Protein AF-A0A0S2I1F6-F1 (afdb_monomer)

Radius of gyration: 15.64 Å; Cα contacts (8 Å, |Δi|>4): 16; chains: 1; bounding box: 38×22×51 Å

Secondary structure (DSSP, 8-state):
---HHHHHHHHHHHHHHHHHHHHTTTSPP-TTSPPP--PPPSS-HHHHHHHHHHHHHTTTT--

Structure (mmCIF, N/CA/C/O backbone):
data_AF-A0A0S2I1F6-F1
#
_entry.id   AF-A0A0S2I1F6-F1
#
loop_
_atom_site.group_PDB
_atom_site.id
_atom_site.type_symbol
_atom_site.label_atom_id
_atom_site.label_alt_id
_atom_site.label_comp_id
_atom_site.label_asym_id
_atom_site.label_entity_id
_atom_site.label_seq_id
_atom_site.pdbx_PDB_ins_code
_atom_site.Cartn_x
_atom_site.Cartn_y
_atom_site.Cartn_z
_atom_site.occupancy
_atom_site.B_iso_or_equiv
_atom_site.auth_seq_id
_atom_site.auth_comp_id
_atom_site.auth_asym_id
_atom_site.auth_atom_id
_atom_site.pdbx_PDB_model_num
ATOM 1 N N . MET A 1 1 ? -1.166 1.894 -23.290 1.00 60.16 1 MET A N 1
ATOM 2 C CA . MET A 1 1 ? -0.223 1.011 -22.575 1.00 60.16 1 MET A CA 1
ATOM 3 C C . MET A 1 1 ? -0.106 1.583 -21.177 1.00 60.16 1 MET A C 1
ATOM 5 O O . MET A 1 1 ? 0.203 2.763 -21.078 1.00 60.16 1 MET A O 1
ATOM 9 N N . VAL A 1 2 ? -0.505 0.836 -20.150 1.00 74.75 2 VAL A N 1
ATOM 10 C CA . VAL A 1 2 ? -0.452 1.310 -18.758 1.00 74.75 2 VAL A CA 1
ATOM 11 C C . VAL A 1 2 ? 1.013 1.277 -18.308 1.00 74.75 2 VAL A C 1
ATOM 13 O O . VAL A 1 2 ? 1.744 0.360 -18.679 1.00 74.75 2 VAL A O 1
ATOM 16 N N . ASP A 1 3 ? 1.477 2.313 -17.609 1.00 91.50 3 ASP A N 1
ATOM 17 C CA . ASP A 1 3 ? 2.838 2.350 -17.064 1.00 91.50 3 ASP A CA 1
ATOM 18 C C . ASP A 1 3 ? 2.964 1.299 -15.947 1.00 91.50 3 ASP A C 1
ATOM 20 O O . ASP A 1 3 ? 2.048 1.135 -15.143 1.00 91.50 3 ASP A O 1
ATOM 24 N N . LYS A 1 4 ? 4.110 0.615 -15.853 1.00 92.12 4 LYS A N 1
ATOM 25 C CA . LYS A 1 4 ? 4.402 -0.334 -14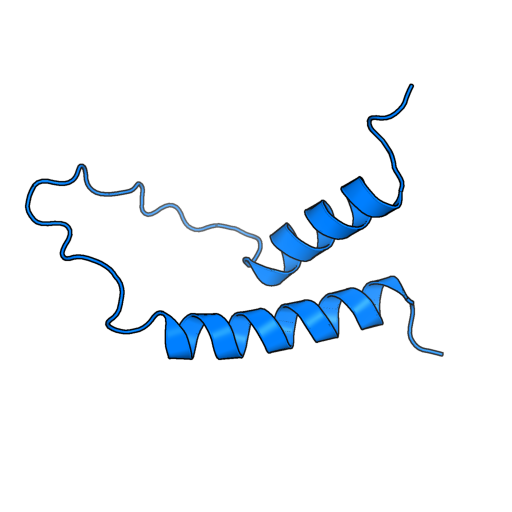.765 1.00 92.12 4 LYS A CA 1
ATOM 26 C C . LYS A 1 4 ? 4.246 0.302 -13.383 1.00 92.12 4 LYS A C 1
ATOM 28 O O . LYS A 1 4 ? 3.854 -0.375 -12.439 1.00 92.12 4 LYS A O 1
ATOM 33 N N . ILE A 1 5 ? 4.560 1.592 -13.250 1.00 94.00 5 ILE A N 1
ATOM 34 C CA . ILE A 1 5 ? 4.348 2.340 -12.005 1.00 94.00 5 ILE A CA 1
ATOM 35 C C . ILE A 1 5 ? 2.854 2.436 -11.691 1.00 94.00 5 ILE A C 1
ATOM 37 O O . ILE A 1 5 ? 2.457 2.222 -10.550 1.00 94.00 5 ILE A O 1
ATOM 41 N N . THR A 1 6 ? 2.027 2.714 -12.699 1.00 95.69 6 THR A N 1
ATOM 42 C CA . THR A 1 6 ? 0.570 2.771 -12.546 1.00 95.69 6 THR A CA 1
ATOM 43 C C . THR A 1 6 ? -0.006 1.405 -12.185 1.00 95.69 6 THR A C 1
ATOM 45 O O . THR A 1 6 ? -0.857 1.337 -11.308 1.00 95.69 6 THR A O 1
ATOM 48 N N . GLU A 1 7 ? 0.484 0.315 -12.781 1.00 96.00 7 GLU A N 1
ATOM 49 C CA . GLU A 1 7 ? 0.066 -1.046 -12.407 1.00 96.00 7 GLU A CA 1
ATOM 50 C C . GLU A 1 7 ? 0.382 -1.358 -10.937 1.00 96.00 7 GLU A C 1
ATOM 52 O O . GLU A 1 7 ? -0.485 -1.842 -10.210 1.00 96.00 7 GLU A O 1
ATOM 57 N N . ILE A 1 8 ? 1.594 -1.028 -10.475 1.00 96.25 8 ILE A N 1
ATOM 58 C CA . ILE A 1 8 ? 1.993 -1.198 -9.069 1.00 96.25 8 ILE A CA 1
ATOM 59 C C . ILE A 1 8 ? 1.105 -0.354 -8.147 1.00 96.25 8 ILE A C 1
ATOM 61 O O . ILE A 1 8 ? 0.635 -0.865 -7.133 1.00 96.25 8 ILE A O 1
ATOM 65 N N . PHE A 1 9 ? 0.850 0.907 -8.506 1.00 96.88 9 PHE A N 1
ATOM 66 C CA . PHE A 1 9 ? -0.022 1.783 -7.726 1.00 96.88 9 PHE A CA 1
ATOM 67 C C . PHE A 1 9 ? -1.440 1.215 -7.615 1.00 96.88 9 PHE A C 1
ATOM 69 O O . PHE A 1 9 ? -1.958 1.137 -6.509 1.00 96.88 9 PHE A O 1
ATOM 76 N N . 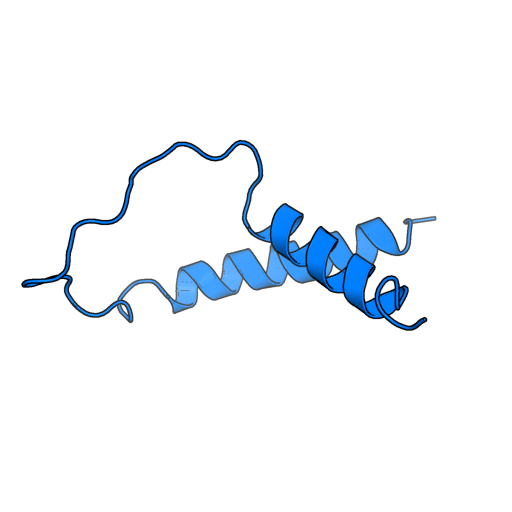CYS A 1 10 ? -2.048 0.760 -8.716 1.00 96.81 10 CYS A N 1
ATOM 77 C CA . CYS A 1 10 ? -3.396 0.184 -8.689 1.00 96.81 10 CYS A CA 1
ATOM 78 C C . CYS A 1 10 ? -3.483 -1.050 -7.780 1.00 96.81 10 CYS A C 1
ATOM 80 O O . CYS A 1 10 ? -4.425 -1.169 -7.002 1.00 96.81 10 CYS A O 1
ATOM 82 N N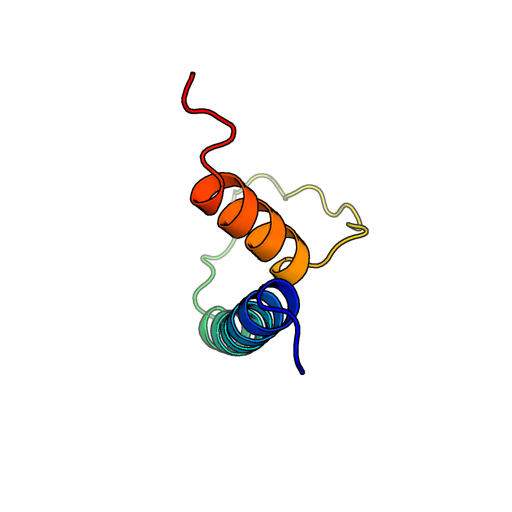 . LEU A 1 11 ? -2.483 -1.938 -7.826 1.00 97.25 11 LEU A N 1
ATOM 83 C CA . LEU A 1 11 ? -2.431 -3.108 -6.941 1.00 97.25 11 LEU A CA 1
ATOM 84 C C . LEU A 1 11 ? -2.325 -2.713 -5.462 1.00 97.25 11 LEU A C 1
ATOM 86 O O . LEU A 1 11 ? -2.949 -3.340 -4.608 1.00 97.25 11 LEU A O 1
ATOM 90 N N . ILE A 1 12 ? -1.532 -1.685 -5.157 1.00 98.00 12 ILE A N 1
ATOM 91 C CA . ILE A 1 12 ? -1.358 -1.180 -3.792 1.00 98.00 12 ILE A CA 1
ATOM 92 C C . ILE A 1 12 ? -2.618 -0.460 -3.308 1.00 98.00 12 ILE A C 1
ATOM 94 O O . ILE A 1 12 ? -3.023 -0.666 -2.171 1.00 98.00 12 ILE A O 1
ATOM 98 N N . ASP A 1 13 ?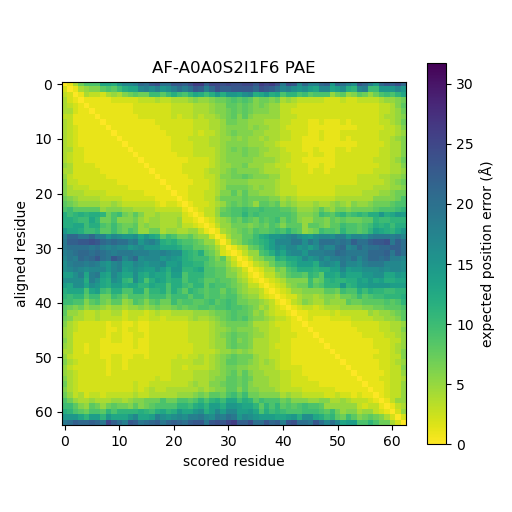 -3.249 0.351 -4.151 1.00 97.56 13 ASP A N 1
ATOM 99 C CA . ASP A 1 13 ? -4.497 1.051 -3.838 1.00 97.56 13 ASP A CA 1
ATOM 100 C C . ASP A 1 13 ? -5.627 0.058 -3.521 1.00 97.56 13 ASP A C 1
ATOM 102 O O . ASP A 1 13 ? -6.293 0.174 -2.490 1.00 97.56 13 ASP A O 1
ATOM 106 N N . ASP A 1 14 ? -5.791 -0.988 -4.336 1.00 97.88 14 ASP A N 1
ATOM 107 C CA . ASP A 1 14 ? -6.767 -2.046 -4.059 1.00 97.88 14 ASP A CA 1
ATOM 108 C C . ASP A 1 14 ? -6.429 -2.828 -2.780 1.00 97.88 14 ASP A C 1
ATOM 110 O O . ASP A 1 14 ? -7.326 -3.126 -1.988 1.00 97.88 14 ASP A O 1
ATOM 114 N N . PHE A 1 15 ? -5.143 -3.086 -2.513 1.00 97.06 15 PHE A N 1
ATOM 115 C CA . PHE A 1 15 ? -4.701 -3.649 -1.235 1.00 97.06 15 PHE A CA 1
ATOM 116 C C . PHE A 1 15 ? -5.067 -2.744 -0.049 1.00 97.06 15 PHE A C 1
ATOM 118 O O . PHE A 1 15 ? -5.636 -3.237 0.922 1.00 97.06 15 PHE A O 1
ATOM 125 N N . CYS A 1 16 ? -4.783 -1.440 -0.115 1.00 96.69 16 CYS A N 1
ATOM 126 C CA . CYS A 1 16 ? -5.070 -0.497 0.967 1.00 96.69 16 CYS A CA 1
ATOM 127 C C . CYS A 1 16 ? -6.569 -0.446 1.282 1.00 96.69 16 CYS A C 1
ATOM 129 O O . CYS A 1 16 ? -6.952 -0.484 2.450 1.00 96.69 16 CYS A O 1
ATOM 131 N N . LYS A 1 17 ? -7.434 -0.427 0.258 1.00 95.75 17 LYS A N 1
ATOM 132 C CA . LYS A 1 17 ? -8.896 -0.450 0.444 1.00 95.75 17 LYS A CA 1
ATOM 133 C C . LYS A 1 17 ? -9.364 -1.681 1.213 1.00 95.75 17 LYS A C 1
ATOM 135 O O . LYS A 1 17 ? -10.209 -1.553 2.095 1.00 95.75 17 LYS A O 1
ATOM 140 N N . GLU A 1 18 ? -8.847 -2.861 0.878 1.00 96.25 18 GLU A N 1
ATOM 141 C CA . GLU A 1 18 ? -9.204 -4.097 1.581 1.00 96.25 18 GLU A CA 1
ATOM 142 C C . GLU A 1 18 ? -8.557 -4.172 2.968 1.00 96.25 18 GLU A C 1
ATOM 144 O O . GLU A 1 18 ? -9.202 -4.602 3.924 1.00 96.25 18 GLU A O 1
ATOM 149 N N . TYR A 1 19 ? -7.325 -3.681 3.110 1.00 94.94 19 TYR A N 1
ATOM 150 C CA . TYR A 1 19 ? -6.633 -3.600 4.391 1.00 94.94 19 TYR A CA 1
ATOM 151 C C . TYR A 1 19 ? -7.409 -2.746 5.393 1.00 94.94 19 TYR A C 1
ATOM 153 O O . TYR A 1 19 ? -7.662 -3.219 6.494 1.00 94.94 19 TYR A O 1
ATOM 161 N N . TYR A 1 20 ? -7.853 -1.539 5.030 1.00 93.19 20 TYR A N 1
ATOM 162 C CA . TYR A 1 20 ? -8.580 -0.684 5.976 1.00 93.19 20 TYR A CA 1
ATOM 163 C C . TYR A 1 20 ? -9.924 -1.273 6.402 1.00 93.19 20 TYR A C 1
ATOM 165 O O . TYR A 1 20 ? -10.315 -1.126 7.557 1.00 93.19 20 TYR A O 1
ATOM 173 N N . LYS A 1 21 ? -10.619 -1.975 5.496 1.00 93.00 21 LYS A N 1
ATOM 174 C CA . LYS A 1 21 ? -11.833 -2.724 5.854 1.00 93.00 21 LYS A CA 1
ATOM 175 C C . LYS A 1 21 ? -11.527 -3.832 6.858 1.00 93.00 21 LYS A C 1
ATOM 177 O O . LYS A 1 21 ? -12.321 -4.071 7.758 1.00 93.00 21 LYS A O 1
ATOM 182 N N . ALA A 1 22 ? -10.403 -4.524 6.682 1.00 91.94 22 ALA A N 1
ATOM 183 C CA . ALA A 1 22 ? -9.976 -5.583 7.586 1.00 91.94 22 ALA A CA 1
ATOM 184 C C . ALA A 1 22 ? -9.444 -5.033 8.918 1.00 91.94 22 ALA A C 1
ATOM 186 O O . ALA A 1 22 ? -9.616 -5.667 9.948 1.00 91.94 22 ALA A O 1
ATOM 187 N N . GLU A 1 23 ? -8.799 -3.870 8.918 1.00 90.50 23 GLU A N 1
ATOM 188 C CA . GLU A 1 23 ? -8.232 -3.234 10.109 1.00 90.50 23 GLU A CA 1
ATOM 189 C C . GLU A 1 23 ? -9.317 -2.700 11.057 1.00 90.50 23 GLU A C 1
ATOM 191 O O . GLU A 1 23 ? -9.123 -2.675 12.279 1.00 90.50 23 GLU A O 1
ATOM 196 N N . GLU A 1 24 ? -10.472 -2.301 10.518 1.00 85.50 24 GLU A N 1
ATOM 197 C CA . GLU A 1 24 ? -11.595 -1.781 11.294 1.00 85.50 24 GLU A CA 1
ATOM 198 C C . GLU A 1 24 ? -12.056 -2.799 12.358 1.00 85.50 24 GLU A C 1
ATOM 200 O O . GLU A 1 24 ? -12.602 -3.859 12.065 1.00 85.50 24 GLU A O 1
ATOM 205 N N . GLY A 1 25 ? -11.818 -2.477 13.636 1.00 81.56 25 GLY A N 1
ATOM 206 C CA . GLY A 1 25 ? -12.159 -3.340 14.776 1.00 81.56 25 GLY A CA 1
ATOM 207 C C . GLY A 1 25 ? -11.041 -4.271 15.265 1.00 81.56 25 GLY A C 1
ATOM 208 O O . GLY A 1 25 ? -11.222 -4.945 16.280 1.00 81.56 25 GLY A O 1
ATOM 209 N N . HIS A 1 26 ? -9.874 -4.281 14.613 1.00 84.62 26 HIS A N 1
ATOM 210 C CA . HIS A 1 26 ? -8.672 -4.984 15.088 1.00 84.62 26 HIS A CA 1
ATOM 211 C C . HIS A 1 26 ? -7.643 -4.064 15.757 1.00 84.62 26 HIS A C 1
ATOM 213 O O . HIS A 1 26 ? -6.669 -4.540 16.345 1.00 84.62 26 HIS A O 1
ATOM 219 N N . ILE A 1 27 ? -7.878 -2.752 15.726 1.00 82.25 27 ILE A N 1
ATOM 220 C CA . ILE A 1 27 ? -7.063 -1.774 16.446 1.00 82.25 27 ILE A CA 1
ATOM 221 C C . ILE A 1 27 ? -7.322 -1.918 17.950 1.00 82.25 27 ILE A C 1
ATOM 223 O O . ILE A 1 27 ? -8.454 -1.797 18.419 1.00 82.25 27 ILE A O 1
ATOM 227 N N . LEU A 1 28 ? -6.258 -2.176 18.714 1.00 82.12 28 LEU A N 1
ATOM 228 C CA . LEU A 1 28 ? -6.325 -2.223 20.172 1.00 82.12 28 LEU A CA 1
ATOM 229 C C . LEU A 1 28 ? -6.717 -0.850 20.728 1.00 82.12 28 LEU A C 1
ATOM 231 O O . LEU A 1 28 ? -6.193 0.180 20.310 1.00 82.12 28 LEU A O 1
ATOM 235 N N . ASP A 1 29 ? -7.616 -0.862 21.710 1.00 71.94 29 ASP A N 1
ATOM 236 C CA . ASP A 1 29 ? -8.084 0.331 22.413 1.00 71.94 29 ASP A CA 1
ATOM 237 C C . ASP A 1 29 ? -6.882 1.140 22.948 1.00 71.94 29 ASP A C 1
ATOM 239 O O . ASP A 1 29 ? -6.092 0.635 23.748 1.00 71.94 29 ASP A O 1
ATOM 243 N N . GLU A 1 30 ? -6.762 2.418 22.568 1.00 70.81 30 GLU A N 1
ATOM 244 C CA . GLU A 1 30 ? -5.680 3.334 22.989 1.00 70.81 30 GLU A CA 1
ATOM 245 C C . GLU A 1 30 ? -5.735 3.706 24.494 1.00 70.81 30 GLU A C 1
ATOM 247 O O . GLU A 1 30 ? -5.242 4.759 24.912 1.00 70.81 30 GLU A O 1
ATOM 252 N N . LYS A 1 31 ? -6.361 2.890 25.352 1.00 69.56 31 LYS A N 1
ATOM 253 C CA . LYS A 1 31 ? -6.515 3.169 26.786 1.00 69.56 31 LYS A CA 1
ATOM 254 C C . LYS A 1 31 ? -5.142 3.234 27.460 1.00 69.56 31 LYS A C 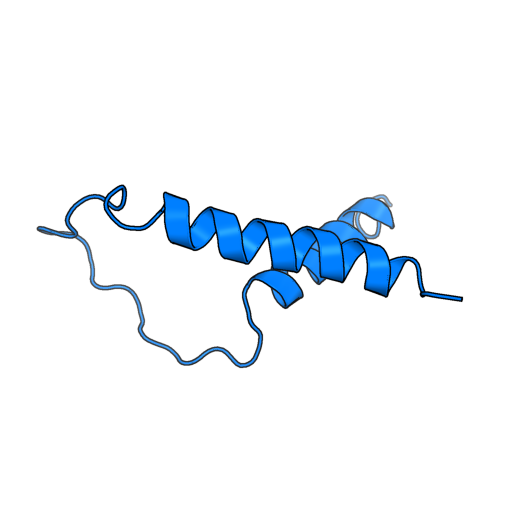1
ATOM 256 O O . LYS A 1 31 ? -4.547 2.219 27.797 1.00 69.56 31 LYS A O 1
ATOM 261 N N . GLY A 1 32 ? -4.660 4.460 27.664 1.00 67.75 32 GLY A N 1
ATOM 262 C CA . GLY A 1 32 ? -3.357 4.757 28.264 1.00 67.75 32 GLY A CA 1
ATOM 263 C C . GLY A 1 32 ? -2.224 4.998 27.260 1.00 67.75 32 GLY A C 1
ATOM 264 O O . GLY A 1 32 ? -1.118 5.327 27.684 1.00 67.75 32 GLY A O 1
ATOM 265 N N . ALA A 1 33 ? -2.475 4.892 25.951 1.00 74.56 33 ALA A N 1
ATOM 266 C CA . ALA A 1 33 ? -1.485 5.219 24.929 1.00 74.56 33 ALA A CA 1
ATOM 267 C C . ALA A 1 33 ? -1.349 6.743 24.758 1.00 74.56 33 ALA A C 1
ATOM 269 O O . ALA A 1 33 ? -2.314 7.501 24.904 1.00 74.56 33 ALA A O 1
ATOM 270 N N . GLN A 1 34 ? -0.138 7.213 24.436 1.00 76.38 34 GLN A N 1
ATOM 271 C CA . GLN A 1 34 ? 0.036 8.602 24.013 1.00 76.38 34 GLN A CA 1
ATOM 272 C C . GLN A 1 34 ? -0.760 8.827 22.729 1.00 76.38 34 GLN A C 1
ATOM 274 O O . GLN A 1 34 ? -0.535 8.141 21.735 1.00 76.38 34 GLN A O 1
ATOM 279 N N . LYS A 1 35 ? -1.670 9.809 22.753 1.00 74.81 35 LYS A N 1
ATOM 280 C CA . LYS A 1 35 ? -2.487 10.147 21.586 1.00 74.81 35 LYS A CA 1
ATOM 281 C C . LYS A 1 35 ? -1.582 10.453 20.388 1.00 74.81 35 LYS A C 1
ATOM 283 O 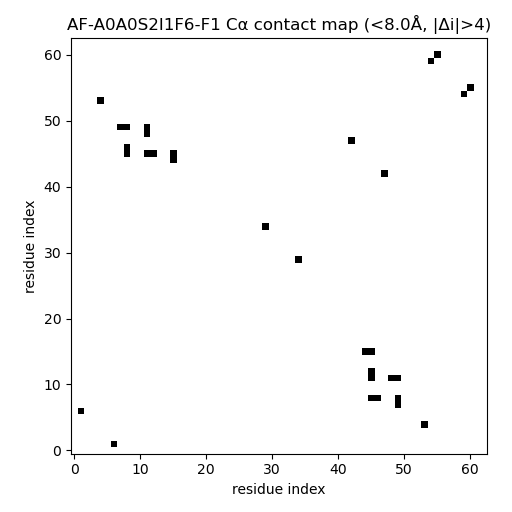O . LYS A 1 35 ? -0.725 11.340 20.503 1.00 74.81 35 LYS A O 1
ATOM 288 N N . PRO A 1 36 ? -1.784 9.796 19.237 1.00 75.00 36 PRO A N 1
ATOM 289 C CA . PRO A 1 36 ? -0.987 10.068 18.057 1.00 75.00 36 PRO A CA 1
ATOM 290 C C . PRO A 1 36 ? -1.231 11.493 17.555 1.00 75.00 36 PRO A C 1
ATOM 292 O O . PRO A 1 36 ? -2.294 12.102 17.734 1.00 75.00 36 PRO A O 1
ATOM 295 N N . ARG A 1 37 ? -0.217 12.052 16.894 1.00 79.81 37 ARG A N 1
ATOM 296 C CA . ARG A 1 37 ? -0.293 13.394 16.319 1.00 79.81 37 ARG A CA 1
ATOM 297 C C . ARG A 1 37 ? -1.257 13.380 15.128 1.00 79.81 37 ARG A C 1
ATOM 299 O O . ARG A 1 37 ? -0.900 12.899 14.060 1.00 79.81 37 ARG A O 1
ATOM 306 N N . LYS A 1 38 ? -2.449 13.970 15.279 1.00 77.19 38 LYS A N 1
ATOM 307 C CA . LYS A 1 38 ? -3.458 14.112 14.205 1.00 77.19 38 LYS A CA 1
ATOM 308 C C . LYS A 1 38 ? -3.068 15.180 13.173 1.00 77.19 38 LYS A C 1
ATOM 310 O O . LYS A 1 38 ? -3.725 16.213 13.048 1.00 77.19 38 LYS A O 1
ATOM 315 N N . ARG A 1 39 ? -1.954 14.982 12.466 1.00 81.38 39 ARG A N 1
ATOM 316 C CA . ARG A 1 39 ? -1.529 15.869 11.376 1.00 81.38 39 ARG A CA 1
ATOM 317 C C . ARG A 1 39 ? -2.183 15.416 10.075 1.00 81.38 39 ARG A C 1
ATOM 319 O O . ARG A 1 39 ? -2.120 14.246 9.731 1.00 81.38 39 ARG A O 1
ATOM 326 N N . LYS A 1 40 ? -2.754 16.360 9.325 1.00 83.06 40 LYS A N 1
ATOM 327 C CA . LYS A 1 40 ? -3.215 16.095 7.961 1.00 83.06 40 LYS A CA 1
ATOM 328 C C . LYS A 1 40 ? -2.002 15.834 7.060 1.00 83.06 40 LYS A C 1
ATOM 330 O O . LYS A 1 40 ? -1.146 16.714 6.920 1.00 83.06 40 LYS A O 1
ATOM 335 N N . PHE A 1 41 ? -1.922 14.640 6.485 1.00 84.31 41 PHE A N 1
ATOM 336 C CA . PHE A 1 41 ? -0.940 14.302 5.458 1.00 84.31 41 PHE A CA 1
ATOM 337 C C . PHE A 1 41 ? -1.427 14.779 4.084 1.00 84.31 41 PHE A C 1
ATOM 339 O O . PHE A 1 41 ? -2.618 15.026 3.889 1.00 84.31 41 PHE A O 1
ATOM 346 N N . LYS A 1 42 ? -0.481 15.018 3.166 1.00 90.69 42 LYS A N 1
ATOM 347 C CA . LYS A 1 42 ? -0.785 15.430 1.785 1.00 90.69 42 LYS A CA 1
ATOM 348 C C . LYS A 1 42 ? -0.920 14.247 0.833 1.00 90.69 42 LYS A C 1
ATOM 350 O O . LYS A 1 42 ? -1.641 14.385 -0.141 1.00 90.69 42 LYS A O 1
ATOM 355 N N . MET A 1 43 ? -0.200 13.167 1.122 1.00 93.56 43 MET A N 1
ATOM 356 C CA . MET A 1 43 ? -0.283 11.914 0.389 1.00 93.56 43 MET A CA 1
ATOM 357 C C . MET A 1 43 ? -1.103 10.909 1.180 1.00 93.56 43 MET A C 1
ATOM 359 O O . MET A 1 43 ? -1.091 10.959 2.417 1.00 93.56 43 MET A O 1
ATOM 363 N N . ASP A 1 44 ? -1.772 10.021 0.462 1.00 93.19 44 ASP A N 1
ATOM 364 C CA . ASP A 1 44 ? -2.402 8.845 1.046 1.00 93.19 44 ASP A CA 1
ATOM 365 C C . ASP A 1 44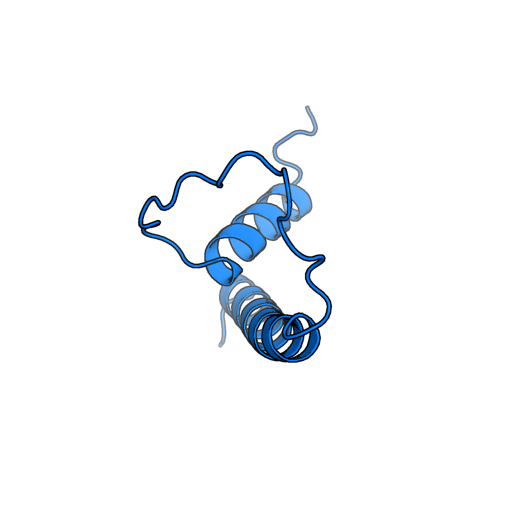 ? -1.388 7.706 1.271 1.00 93.19 44 ASP A C 1
ATOM 367 O O . ASP A 1 44 ? -0.230 7.765 0.840 1.00 93.19 44 ASP A O 1
ATOM 371 N N . ASP A 1 45 ? -1.807 6.668 1.995 1.00 94.44 45 ASP A N 1
ATOM 372 C CA . ASP A 1 45 ? -0.910 5.558 2.320 1.00 94.44 45 ASP A CA 1
ATOM 373 C C . ASP A 1 45 ? -0.546 4.743 1.070 1.00 94.44 45 ASP A C 1
ATOM 375 O O . ASP A 1 45 ? 0.591 4.288 0.961 1.00 94.44 45 ASP A O 1
ATOM 379 N N . SER A 1 46 ? -1.444 4.605 0.089 1.00 96.69 46 SER A N 1
ATOM 380 C CA . SER A 1 46 ? -1.159 3.923 -1.183 1.00 96.69 46 SER A CA 1
ATOM 381 C C . SER A 1 46 ? -0.035 4.591 -1.973 1.00 96.69 46 SER A C 1
ATOM 383 O O . SER A 1 46 ? 0.860 3.909 -2.479 1.00 96.69 46 SER A O 1
ATOM 385 N N . GLU A 1 47 ? -0.019 5.918 -2.044 1.00 95.44 47 GLU A N 1
ATOM 386 C CA . GLU A 1 47 ? 1.036 6.714 -2.661 1.00 95.44 47 GLU A CA 1
ATOM 387 C C . GLU A 1 47 ? 2.358 6.521 -1.909 1.00 95.44 47 GLU A C 1
ATOM 389 O O . GLU A 1 47 ? 3.398 6.276 -2.529 1.00 95.44 47 GLU A O 1
ATOM 394 N N . VAL A 1 48 ? 2.333 6.578 -0.572 1.00 96.44 48 VAL A N 1
ATOM 395 C CA . VAL A 1 48 ? 3.532 6.384 0.262 1.00 96.44 48 VAL A CA 1
ATOM 396 C C . VAL A 1 48 ? 4.105 4.977 0.082 1.00 96.44 48 VAL A C 1
ATOM 398 O 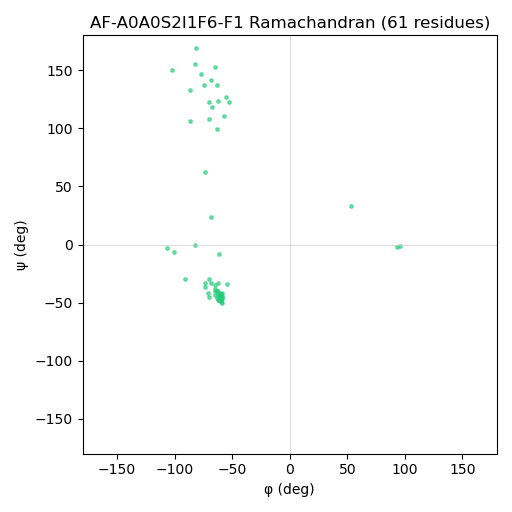O . VAL A 1 48 ? 5.307 4.829 -0.159 1.00 96.44 48 VAL A O 1
ATOM 401 N N . ILE A 1 49 ? 3.263 3.944 0.146 1.00 96.81 49 ILE A N 1
ATOM 402 C CA . ILE A 1 49 ? 3.662 2.544 -0.036 1.00 96.81 49 ILE A CA 1
ATOM 403 C C . ILE A 1 49 ? 4.210 2.333 -1.450 1.00 96.81 49 ILE A C 1
ATOM 405 O O . ILE A 1 49 ? 5.260 1.711 -1.608 1.00 96.81 49 ILE A O 1
ATOM 409 N N . THR A 1 50 ? 3.576 2.910 -2.473 1.00 97.25 50 THR A N 1
ATOM 410 C CA . THR A 1 50 ? 4.049 2.830 -3.864 1.00 97.25 50 THR A CA 1
ATOM 411 C C . THR A 1 50 ? 5.453 3.406 -4.017 1.00 97.25 50 THR A C 1
ATOM 413 O O . THR A 1 50 ? 6.324 2.754 -4.600 1.00 97.25 50 THR A O 1
ATOM 416 N N . ILE A 1 51 ? 5.717 4.588 -3.450 1.00 95.75 51 ILE A N 1
ATOM 417 C CA . ILE A 1 51 ? 7.059 5.186 -3.464 1.00 95.75 51 ILE A CA 1
ATOM 418 C C . ILE A 1 51 ? 8.071 4.262 -2.783 1.00 95.75 51 ILE A C 1
ATOM 420 O O . ILE A 1 51 ? 9.151 4.042 -3.335 1.00 95.75 51 ILE A O 1
ATOM 424 N N . LEU A 1 52 ? 7.738 3.698 -1.618 1.00 95.75 52 LEU A N 1
ATOM 425 C CA . LEU A 1 52 ? 8.625 2.785 -0.891 1.00 95.75 52 LEU A CA 1
ATOM 426 C C . LEU A 1 52 ? 8.932 1.524 -1.707 1.00 95.75 52 LEU A C 1
ATOM 428 O O . LEU A 1 52 ? 10.100 1.165 -1.865 1.00 95.75 52 LEU A O 1
ATOM 432 N N . VAL A 1 53 ? 7.912 0.880 -2.274 1.00 95.44 53 VAL A N 1
ATOM 433 C CA . VAL A 1 53 ? 8.065 -0.324 -3.103 1.00 95.44 53 VAL A CA 1
ATOM 434 C C . VAL A 1 53 ? 8.961 -0.039 -4.302 1.00 95.44 53 VAL A C 1
ATOM 436 O O . VAL A 1 53 ? 9.943 -0.751 -4.515 1.00 95.44 53 VAL A O 1
ATOM 439 N N . ILE A 1 54 ? 8.694 1.032 -5.053 1.00 94.81 54 ILE A N 1
ATOM 440 C CA . ILE A 1 54 ? 9.520 1.411 -6.207 1.00 94.81 54 ILE A CA 1
ATOM 441 C C . ILE A 1 54 ? 10.952 1.703 -5.765 1.00 94.81 54 ILE A C 1
ATOM 443 O O . ILE A 1 54 ? 11.901 1.253 -6.409 1.00 94.81 54 ILE A O 1
ATOM 447 N N . PHE A 1 55 ? 11.118 2.417 -4.654 1.00 94.31 55 PHE A N 1
ATOM 448 C CA . PHE A 1 55 ? 12.429 2.756 -4.125 1.00 94.31 55 PHE A CA 1
ATOM 449 C C . PHE A 1 55 ? 13.264 1.503 -3.812 1.00 94.31 55 PHE A C 1
ATOM 451 O O . PHE A 1 55 ? 14.449 1.442 -4.151 1.00 94.31 55 PHE A O 1
ATOM 458 N N . HIS A 1 56 ? 12.636 0.480 -3.228 1.00 92.12 56 HIS A N 1
ATOM 459 C CA . HIS A 1 56 ? 13.267 -0.812 -2.962 1.00 92.12 56 HIS A CA 1
ATOM 460 C C . HIS A 1 56 ? 13.546 -1.609 -4.242 1.00 92.12 56 HIS A C 1
ATOM 462 O O . HIS A 1 56 ? 14.657 -2.112 -4.412 1.00 92.12 56 HIS A O 1
ATOM 468 N N . LEU A 1 57 ? 12.586 -1.684 -5.168 1.00 91.56 57 LEU A N 1
ATOM 469 C CA . LEU A 1 57 ? 12.731 -2.414 -6.435 1.00 91.56 57 LEU A CA 1
ATOM 470 C C . LEU A 1 57 ? 13.849 -1.855 -7.319 1.00 91.56 57 LEU A C 1
ATOM 472 O O . LEU A 1 57 ? 14.510 -2.599 -8.038 1.00 91.56 57 LEU A O 1
ATOM 476 N N . LYS A 1 58 ? 14.073 -0.542 -7.268 1.00 90.38 58 LYS A N 1
ATOM 477 C CA . LYS A 1 58 ? 15.139 0.137 -8.012 1.00 90.38 58 LYS A CA 1
ATOM 478 C C . LYS A 1 58 ? 16.503 0.066 -7.324 1.00 90.38 58 LYS A C 1
ATOM 480 O O . LYS A 1 58 ? 17.467 0.591 -7.868 1.00 90.38 58 LYS A O 1
ATOM 485 N N . GLN A 1 59 ? 16.582 -0.569 -6.152 1.00 88.81 59 GLN A N 1
ATOM 486 C CA . GLN A 1 59 ? 17.812 -0.769 -5.387 1.00 88.81 59 GLN A CA 1
ATOM 487 C C . GLN A 1 59 ? 18.594 0.526 -5.106 1.00 88.81 59 GLN A C 1
ATOM 489 O O . GLN A 1 59 ? 19.813 0.492 -4.978 1.00 88.81 59 GLN A O 1
ATOM 494 N N . TYR A 1 60 ? 17.917 1.666 -4.926 1.00 84.12 60 TYR A N 1
ATOM 495 C CA . TYR A 1 60 ? 18.575 2.970 -4.732 1.00 84.12 60 TYR A CA 1
ATOM 496 C C . TYR A 1 60 ? 19.471 3.072 -3.477 1.00 84.12 60 TYR A C 1
ATOM 498 O O . TYR A 1 60 ? 20.150 4.079 -3.299 1.00 84.12 60 TYR A O 1
ATOM 506 N N . ARG A 1 61 ? 19.464 2.064 -2.590 1.00 82.19 61 ARG A N 1
ATOM 507 C CA . ARG A 1 61 ? 20.346 1.971 -1.408 1.00 82.19 61 ARG A CA 1
ATOM 508 C C . ARG A 1 61 ? 21.464 0.932 -1.525 1.00 82.19 61 ARG A C 1
ATOM 510 O O . ARG A 1 61 ? 22.256 0.843 -0.593 1.00 82.19 61 ARG A O 1
ATOM 517 N N . ASN A 1 62 ? 21.532 0.158 -2.606 1.00 72.94 62 ASN A N 1
ATOM 518 C CA . ASN A 1 62 ? 22.686 -0.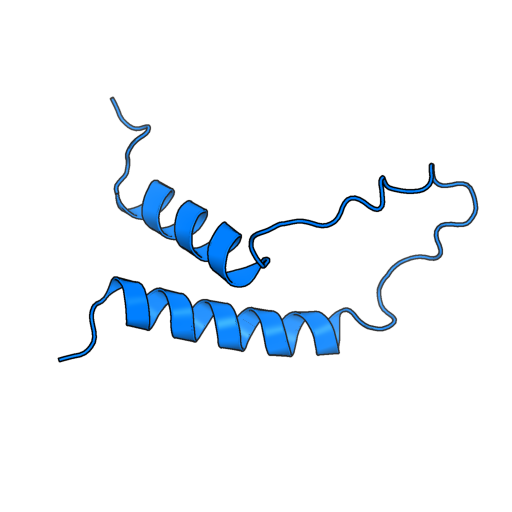702 -2.856 1.00 72.94 62 ASN A CA 1
ATOM 519 C C . ASN A 1 62 ? 23.739 0.123 -3.605 1.00 72.94 62 ASN A C 1
ATOM 521 O O . ASN A 1 62 ? 23.541 0.457 -4.773 1.00 72.94 62 ASN A O 1
ATOM 525 N N . LEU A 1 63 ? 24.805 0.489 -2.886 1.00 62.31 63 LEU A N 1
ATOM 526 C CA . LEU A 1 63 ? 26.067 0.996 -3.431 1.00 62.31 63 LEU A CA 1
ATOM 527 C C . LEU A 1 63 ? 26.993 -0.175 -3.762 1.00 62.31 63 LEU A C 1
ATOM 529 O O . LEU A 1 63 ? 27.024 -1.127 -2.948 1.00 62.31 63 LEU A O 1
#

Solvent-accessible surface area (backbone atoms only — not comparable to full-atom values): 4085 Å² total; per-residue (Å²): 132,85,52,70,68,54,54,53,36,53,55,38,42,56,47,49,58,53,46,55,64,62,45,65,88,67,67,76,81,65,84,87,54,82,79,76,84,91,69,88,71,92,69,56,68,39,60,53,50,40,52,51,52,53,46,58,77,68,41,80,82,70,128

Mean predicted aligned error: 6.43 Å

Nearest PDB structures (foldseek):
  3wvz-assembly1_B  TM=4.109E-01  e=7.886E+00  Homo sapiens

Foldseek 3Di:
DDDPLNVLLVVLVVVVVVVVVVCVPVDPDCVVPDDDDPDDDPDDPSVVVSVVVVCVVVVVVDD

Organism: NCBI:txid1307839

pLDDT: mean 87.81, std 9.92, range [60.16, 98.0]

Sequence (63 aa):
MVDKITEIFCLIDDFCKEYYKAEEGHILDEKGAQKPRKRKFKMDDSEVITILVIFHLKQYRNL